Protein AF-W9NCJ4-F1 (afdb_monomer_lite)

Organism: NCBI:txid1080344

Structure (mmCIF, N/CA/C/O backbone):
data_AF-W9NCJ4-F1
#
_entry.id   AF-W9NCJ4-F1
#
loop_
_atom_site.group_PDB
_atom_site.id
_atom_site.type_symbol
_atom_site.label_atom_id
_atom_site.label_alt_id
_atom_site.label_comp_id
_atom_site.label_asym_id
_atom_site.label_entity_id
_atom_site.label_seq_id
_atom_site.pdbx_PDB_ins_code
_atom_site.Cartn_x
_atom_site.Cartn_y
_atom_site.Cartn_z
_atom_site.occupancy
_atom_site.B_iso_or_equiv
_atom_site.auth_seq_id
_atom_site.auth_comp_id
_atom_site.auth_asym_id
_atom_site.auth_atom_id
_atom_site.pdbx_PDB_model_num
ATOM 1 N N . MET A 1 1 ? -6.986 5.671 -9.611 1.00 91.19 1 MET A N 1
ATOM 2 C CA . MET A 1 1 ? -6.764 5.159 -8.240 1.00 91.19 1 MET A CA 1
ATOM 3 C C . MET A 1 1 ? -7.164 6.208 -7.200 1.00 91.19 1 MET A C 1
ATOM 5 O O . MET A 1 1 ? -6.647 7.322 -7.257 1.00 91.19 1 MET A O 1
ATOM 9 N N . ARG A 1 2 ? -8.056 5.858 -6.262 1.00 94.31 2 ARG A N 1
ATOM 10 C CA . ARG A 1 2 ? -8.426 6.680 -5.088 1.00 94.31 2 ARG A CA 1
ATOM 11 C C . ARG A 1 2 ? -7.344 6.576 -4.003 1.00 94.31 2 ARG A C 1
ATOM 13 O O . ARG A 1 2 ? -6.691 5.544 -3.899 1.00 94.31 2 ARG A O 1
ATOM 20 N N . ARG A 1 3 ? -7.142 7.638 -3.217 1.00 94.75 3 ARG A N 1
ATOM 21 C CA . ARG A 1 3 ? -6.154 7.695 -2.124 1.00 94.75 3 ARG A CA 1
ATOM 22 C C . ARG A 1 3 ? -6.766 8.377 -0.909 1.00 94.75 3 ARG A C 1
ATOM 24 O O . ARG A 1 3 ? -7.479 9.366 -1.076 1.00 94.75 3 ARG A O 1
ATOM 31 N N . ILE A 1 4 ? -6.466 7.866 0.276 1.00 95.75 4 ILE A N 1
ATOM 32 C CA . ILE A 1 4 ? -6.930 8.397 1.558 1.00 95.75 4 ILE A CA 1
ATOM 33 C C . ILE A 1 4 ? -5.695 8.695 2.404 1.00 95.75 4 ILE A C 1
ATOM 35 O O . ILE A 1 4 ? -4.923 7.794 2.728 1.00 95.75 4 ILE A O 1
ATOM 39 N N . THR A 1 5 ? -5.490 9.968 2.729 1.00 94.19 5 THR A N 1
ATOM 40 C CA . THR A 1 5 ? -4.378 10.409 3.576 1.00 94.19 5 THR A CA 1
ATOM 41 C C . THR A 1 5 ? -4.761 10.262 5.043 1.00 94.19 5 THR A C 1
ATOM 43 O O . THR A 1 5 ? -5.817 10.738 5.459 1.00 94.19 5 THR A O 1
ATOM 46 N N . ILE A 1 6 ? -3.899 9.625 5.831 1.00 94.00 6 ILE A N 1
ATOM 47 C CA . ILE A 1 6 ? -4.121 9.340 7.249 1.00 94.00 6 ILE A CA 1
ATOM 48 C C . ILE A 1 6 ? -2.960 9.937 8.045 1.00 94.00 6 ILE A C 1
ATOM 50 O O . ILE A 1 6 ? -1.805 9.543 7.879 1.00 94.00 6 ILE A O 1
ATOM 54 N N . ALA A 1 7 ? -3.270 10.902 8.909 1.00 92.00 7 ALA A N 1
ATOM 55 C CA . ALA A 1 7 ? -2.275 11.535 9.764 1.00 92.00 7 ALA A CA 1
ATOM 56 C C . ALA A 1 7 ? -1.672 10.525 10.752 1.00 92.00 7 ALA A C 1
ATOM 58 O O . ALA A 1 7 ? -2.379 9.683 11.305 1.00 92.00 7 ALA A O 1
ATOM 59 N N . LYS A 1 8 ? -0.362 10.636 10.985 1.00 87.38 8 LYS A N 1
ATOM 60 C CA . LYS A 1 8 ? 0.353 9.876 12.020 1.00 87.38 8 LYS A CA 1
ATOM 61 C C . LYS A 1 8 ? 0.320 10.611 13.374 1.00 87.38 8 LYS A C 1
ATOM 63 O O . LYS A 1 8 ? 0.275 11.844 13.375 1.00 87.38 8 LYS A O 1
ATOM 68 N N . PRO A 1 9 ? 0.453 9.899 14.512 1.00 88.00 9 PRO A N 1
ATOM 69 C CA . PRO A 1 9 ? 0.490 8.438 14.639 1.00 88.00 9 PRO A CA 1
ATOM 70 C C . PRO A 1 9 ? -0.909 7.824 14.491 1.00 88.00 9 PRO A C 1
ATOM 72 O O . PRO A 1 9 ? -1.903 8.464 14.816 1.00 88.00 9 PRO A O 1
ATOM 75 N N . CYS A 1 10 ? -0.975 6.587 14.006 1.00 89.50 10 CYS A N 1
ATOM 76 C CA . CYS A 1 10 ? -2.208 5.811 13.899 1.00 89.50 10 CYS A CA 1
ATOM 77 C C . CYS A 1 10 ? -1.870 4.342 14.179 1.00 89.50 10 CYS A C 1
ATOM 79 O O . CYS A 1 10 ? -0.817 3.867 13.749 1.00 89.50 10 CYS A O 1
ATOM 81 N N . SER A 1 11 ? -2.714 3.662 14.945 1.00 94.19 11 SER A N 1
ATOM 82 C CA . SER A 1 11 ? -2.573 2.240 15.272 1.00 94.19 11 SER A CA 1
ATOM 83 C C . SER A 1 11 ? -3.139 1.344 14.170 1.00 94.19 11 SER A C 1
ATOM 85 O O . SER A 1 11 ? -3.994 1.766 13.393 1.00 94.19 11 SER A O 1
ATOM 87 N N . ASP A 1 12 ? -2.703 0.084 14.127 1.00 95.44 12 ASP A N 1
ATOM 88 C CA . ASP A 1 12 ? -3.214 -0.889 13.155 1.00 95.44 12 ASP A CA 1
ATOM 89 C C . ASP A 1 12 ? -4.736 -1.085 13.276 1.00 95.44 12 ASP A C 1
ATOM 91 O O . ASP A 1 12 ? -5.422 -1.138 12.258 1.00 95.44 12 ASP A O 1
ATOM 95 N N . ASP A 1 13 ? -5.289 -1.089 14.493 1.00 95.44 13 ASP A N 1
ATOM 96 C CA . ASP A 1 13 ? -6.737 -1.208 14.714 1.00 95.44 13 ASP A CA 1
ATOM 97 C C . ASP A 1 13 ? -7.511 -0.012 14.131 1.00 95.44 13 ASP A C 1
ATOM 99 O O . ASP A 1 13 ? -8.554 -0.180 13.494 1.00 95.44 13 ASP A O 1
ATOM 103 N N . GLU A 1 14 ? -6.986 1.208 14.282 1.00 95.88 14 GLU A N 1
ATOM 104 C CA . GLU A 1 14 ? -7.577 2.407 13.675 1.00 95.88 14 GLU A CA 1
ATOM 105 C C . GLU A 1 14 ? -7.484 2.380 12.144 1.00 95.88 14 GLU A C 1
ATOM 107 O O . GLU A 1 14 ? -8.405 2.829 11.457 1.00 95.88 14 GLU A O 1
ATOM 112 N N . LEU A 1 15 ? -6.391 1.845 11.595 1.00 96.62 15 LEU A N 1
ATOM 113 C CA . LEU A 1 15 ? -6.211 1.671 10.155 1.00 96.62 15 LEU A CA 1
ATOM 114 C C . LEU A 1 15 ? -7.178 0.626 9.586 1.00 96.62 15 LEU A C 1
ATOM 116 O O . LEU A 1 15 ? -7.776 0.860 8.533 1.00 96.62 15 LEU A O 1
ATOM 120 N N . VAL A 1 16 ? -7.385 -0.487 10.291 1.00 96.94 16 VAL A N 1
ATOM 121 C CA . VAL A 1 16 ? -8.388 -1.501 9.939 1.00 96.94 16 VAL A CA 1
ATOM 122 C C . VAL A 1 16 ? -9.791 -0.900 9.982 1.00 96.94 16 VAL A C 1
ATOM 124 O O . VAL A 1 16 ? -10.551 -1.074 9.029 1.00 96.94 16 VAL A O 1
ATOM 127 N N . GLN A 1 17 ? -10.130 -0.139 11.025 1.00 96.06 17 GLN A N 1
ATOM 128 C CA . GLN A 1 17 ? -11.439 0.509 11.112 1.00 96.06 17 GLN A CA 1
ATOM 129 C C . GLN A 1 17 ? -11.651 1.513 9.970 1.00 96.06 17 GLN A C 1
ATOM 131 O O . GLN A 1 17 ? -12.679 1.469 9.300 1.00 96.06 17 GLN A O 1
ATOM 136 N N . LYS A 1 18 ? -10.650 2.349 9.663 1.00 96.25 18 LYS A N 1
ATOM 137 C CA . LYS A 1 18 ? -10.703 3.263 8.509 1.00 96.25 18 LYS A CA 1
ATOM 138 C C . LYS A 1 18 ? -10.870 2.522 7.187 1.00 96.25 18 LYS A C 1
ATOM 140 O O . LYS A 1 18 ? -11.611 2.983 6.327 1.00 96.25 18 LYS A O 1
ATOM 145 N N . CYS A 1 19 ? -10.210 1.378 7.021 1.00 96.88 19 CYS A N 1
ATOM 146 C CA . CYS A 1 19 ? -10.380 0.532 5.844 1.00 96.88 19 CYS A CA 1
ATOM 147 C C . CYS A 1 19 ? -11.838 0.082 5.695 1.00 96.88 19 CYS A C 1
ATOM 149 O O . CYS A 1 19 ? -12.400 0.212 4.603 1.00 96.88 19 CYS A O 1
ATOM 151 N N . LYS A 1 20 ? -12.476 -0.366 6.788 1.00 96.94 20 LYS A N 1
ATOM 152 C CA . LYS A 1 20 ? -13.898 -0.742 6.779 1.00 96.94 20 LYS A CA 1
ATOM 153 C C . LYS A 1 20 ? -14.782 0.434 6.385 1.00 96.94 20 LYS A C 1
ATOM 155 O O . LYS A 1 20 ? -15.600 0.302 5.478 1.00 96.94 20 LYS A O 1
ATOM 160 N N . ASP A 1 21 ? -14.573 1.589 7.010 1.00 96.25 21 ASP A N 1
ATOM 161 C CA . ASP A 1 21 ? -15.387 2.788 6.782 1.00 96.25 21 ASP A CA 1
ATOM 162 C C . ASP A 1 21 ? -15.281 3.291 5.329 1.00 96.25 21 ASP A C 1
ATOM 164 O O . ASP A 1 21 ? -16.271 3.699 4.723 1.00 96.25 21 ASP A O 1
ATOM 168 N N . GLU A 1 22 ? -14.081 3.238 4.746 1.00 95.94 22 GLU A N 1
ATOM 169 C CA . GLU A 1 22 ? -13.789 3.815 3.429 1.00 95.94 22 GLU A CA 1
ATOM 170 C C . GLU A 1 22 ? -14.111 2.890 2.251 1.00 95.94 22 GLU A C 1
ATOM 172 O O . GLU A 1 22 ? -14.317 3.369 1.127 1.00 95.94 22 GLU A O 1
ATOM 177 N N . THR A 1 23 ? -14.119 1.576 2.490 1.00 93.88 23 THR A N 1
ATOM 178 C CA . THR A 1 23 ? -14.361 0.555 1.457 1.00 93.88 23 THR A CA 1
ATOM 179 C C . THR A 1 23 ? -15.718 -0.130 1.585 1.00 93.88 23 THR A C 1
ATOM 181 O O . THR A 1 23 ? -16.196 -0.696 0.601 1.00 93.88 23 THR A O 1
ATOM 184 N N . GLY A 1 24 ? -16.337 -0.103 2.770 1.00 94.44 24 GLY A N 1
ATOM 185 C CA . GLY A 1 24 ? -17.545 -0.868 3.086 1.00 94.44 24 GLY A CA 1
ATOM 186 C C . GLY A 1 24 ? -17.336 -2.387 3.111 1.00 94.44 24 GLY A C 1
ATOM 187 O O . GLY A 1 24 ? -18.318 -3.129 3.117 1.00 94.44 24 GLY A O 1
ATOM 188 N N . LYS A 1 25 ? -16.082 -2.858 3.078 1.00 93.62 25 LYS A N 1
ATOM 189 C CA . LYS A 1 25 ? -15.714 -4.279 3.142 1.00 93.62 25 LYS A CA 1
ATOM 190 C C . LYS A 1 25 ? -15.272 -4.653 4.557 1.00 93.62 25 LYS A C 1
ATOM 192 O O . LYS A 1 25 ? -14.897 -3.792 5.351 1.00 93.62 25 LYS A O 1
ATOM 197 N N . GLU A 1 26 ? -15.280 -5.947 4.863 1.00 94.00 26 GLU A N 1
ATOM 198 C CA . GLU A 1 26 ? -14.575 -6.436 6.046 1.00 94.00 26 GLU A CA 1
ATOM 199 C C . GLU A 1 26 ? -13.067 -6.233 5.857 1.00 94.00 26 GLU A C 1
ATOM 201 O O . GLU A 1 26 ? -12.529 -6.566 4.809 1.00 94.00 26 GLU A O 1
ATOM 206 N N . CYS A 1 27 ? -12.414 -5.673 6.873 1.00 94.69 27 CYS A N 1
ATOM 207 C CA . CYS A 1 27 ? -10.963 -5.542 6.979 1.00 94.69 27 CYS A CA 1
ATOM 208 C C . CYS A 1 27 ? -10.554 -6.138 8.331 1.00 94.69 27 CYS A C 1
ATOM 210 O O . CYS A 1 27 ? -11.222 -5.891 9.338 1.00 94.69 27 CYS A O 1
ATOM 212 N N . SER A 1 28 ? -9.496 -6.936 8.389 1.00 89.06 28 SER A N 1
ATOM 213 C CA . SER A 1 28 ? -9.200 -7.738 9.585 1.00 89.06 28 SER A CA 1
ATOM 214 C C . SER A 1 28 ? -7.755 -7.639 10.046 1.00 89.06 28 SER A C 1
ATOM 216 O O . SER A 1 28 ? -7.503 -7.413 11.227 1.00 89.06 28 SER A O 1
ATOM 218 N N . VAL A 1 29 ? -6.807 -7.806 9.126 1.00 90.19 29 VAL A N 1
ATOM 219 C CA . VAL A 1 29 ? -5.382 -7.901 9.443 1.00 90.19 29 VAL A CA 1
ATOM 220 C C . VAL A 1 29 ? -4.593 -7.044 8.472 1.00 90.19 29 VAL A C 1
ATOM 222 O O . VAL A 1 29 ? -4.838 -7.080 7.266 1.00 90.19 29 VAL A O 1
ATOM 225 N N . ILE A 1 30 ? -3.616 -6.313 9.010 1.00 95.75 30 ILE A N 1
ATOM 226 C CA . ILE A 1 30 ? -2.598 -5.623 8.224 1.00 95.75 30 ILE A CA 1
ATOM 227 C C . ILE A 1 30 ? -1.339 -6.479 8.225 1.00 95.75 30 ILE A C 1
ATOM 229 O O . ILE A 1 30 ? -0.732 -6.734 9.266 1.00 95.75 30 ILE A O 1
ATOM 233 N N . LYS A 1 31 ? -0.930 -6.931 7.043 1.00 95.31 31 LYS A N 1
ATOM 234 C CA . LYS A 1 31 ? 0.342 -7.617 6.849 1.00 95.31 31 LYS A CA 1
ATOM 235 C C . LYS A 1 31 ? 1.384 -6.612 6.385 1.00 95.31 31 LYS A C 1
ATOM 237 O O . LYS A 1 31 ? 1.487 -6.298 5.201 1.00 95.31 31 LYS A O 1
ATOM 242 N N . TRP A 1 32 ? 2.157 -6.122 7.342 1.00 95.00 32 TRP A N 1
ATOM 243 C CA . TRP A 1 32 ? 3.271 -5.218 7.099 1.00 95.00 32 TRP A CA 1
ATOM 244 C C . TRP A 1 32 ? 4.478 -5.926 6.473 1.00 95.00 32 TRP A C 1
ATOM 246 O O . TRP A 1 32 ? 4.814 -7.061 6.817 1.00 95.00 32 TRP A O 1
ATOM 256 N N . SER A 1 33 ? 5.143 -5.241 5.547 1.00 93.19 33 SER A N 1
ATOM 257 C CA . SER A 1 33 ? 6.326 -5.729 4.841 1.00 93.19 33 SER A CA 1
ATOM 258 C C . SER A 1 33 ? 7.268 -4.584 4.460 1.00 93.19 33 SER A C 1
ATOM 260 O O . SER A 1 33 ? 6.862 -3.423 4.385 1.00 93.19 33 SER A O 1
ATOM 262 N N . TRP A 1 34 ? 8.529 -4.929 4.186 1.00 91.44 34 TRP A N 1
ATOM 263 C CA . TRP A 1 34 ? 9.560 -4.014 3.688 1.00 91.44 34 TRP A CA 1
ATOM 264 C C . TRP A 1 34 ? 10.040 -4.474 2.306 1.00 91.44 34 TRP A C 1
ATOM 266 O O . TRP A 1 34 ? 11.083 -5.130 2.217 1.00 91.44 34 TRP A O 1
ATOM 276 N N . PRO A 1 35 ? 9.278 -4.200 1.230 1.00 90.00 35 PRO A N 1
ATOM 277 C CA . PRO A 1 35 ? 9.668 -4.604 -0.115 1.00 90.00 35 PRO A CA 1
ATOM 278 C C . PRO A 1 35 ? 10.997 -3.964 -0.520 1.00 90.00 35 PRO A C 1
ATOM 280 O O . PRO A 1 35 ? 11.294 -2.823 -0.142 1.00 90.00 35 PRO A O 1
ATOM 283 N N . ARG A 1 36 ? 11.794 -4.693 -1.301 1.00 88.38 36 ARG A N 1
ATOM 284 C CA . ARG A 1 36 ? 13.032 -4.182 -1.897 1.00 88.38 36 ARG A CA 1
ATOM 285 C C . ARG A 1 36 ? 12.715 -3.278 -3.085 1.00 88.38 36 ARG A C 1
ATOM 287 O O . ARG A 1 36 ? 11.592 -3.218 -3.582 1.00 88.38 36 ARG A O 1
ATOM 294 N N . ASP A 1 37 ? 13.737 -2.559 -3.535 1.00 90.56 37 ASP A N 1
ATOM 295 C CA . ASP A 1 37 ? 13.632 -1.744 -4.739 1.00 90.56 37 ASP A CA 1
ATOM 296 C C . ASP A 1 37 ? 13.301 -2.620 -5.953 1.00 90.56 37 ASP A C 1
ATOM 298 O O . ASP A 1 37 ? 13.934 -3.658 -6.158 1.00 90.56 37 ASP A O 1
ATOM 302 N N . LEU A 1 38 ? 12.323 -2.177 -6.743 1.00 92.38 38 LEU A N 1
ATOM 303 C CA . LEU A 1 38 ? 11.760 -2.874 -7.900 1.00 92.38 38 LEU A CA 1
ATOM 304 C C . LEU A 1 38 ? 11.015 -4.179 -7.577 1.00 92.38 38 LEU A C 1
ATOM 306 O O . LEU A 1 38 ? 10.662 -4.901 -8.510 1.00 92.38 38 LEU A O 1
ATOM 310 N N . ASP A 1 39 ? 10.728 -4.476 -6.303 1.00 93.31 39 ASP A N 1
ATOM 311 C CA . ASP A 1 39 ? 9.842 -5.593 -5.970 1.00 93.31 39 ASP A CA 1
ATOM 312 C C . ASP A 1 39 ? 8.428 -5.282 -6.496 1.00 93.31 39 ASP A C 1
ATOM 314 O O . ASP A 1 39 ? 7.819 -4.256 -6.168 1.00 93.31 39 ASP A O 1
ATOM 318 N N . GLU A 1 40 ? 7.919 -6.184 -7.334 1.00 93.69 40 GLU A N 1
ATOM 319 C CA . GLU A 1 40 ? 6.544 -6.188 -7.822 1.00 93.69 40 GLU A CA 1
ATOM 320 C C . GLU A 1 40 ? 5.688 -7.094 -6.936 1.00 93.69 40 GLU A C 1
ATOM 322 O O . GLU A 1 40 ? 6.110 -8.172 -6.517 1.00 93.69 40 GLU A O 1
ATOM 327 N N . SER A 1 41 ? 4.480 -6.637 -6.637 1.00 95.12 41 SER A N 1
ATOM 328 C CA . SER A 1 41 ? 3.462 -7.377 -5.907 1.00 95.12 41 SER A CA 1
ATOM 329 C C . SER A 1 41 ? 2.216 -7.494 -6.774 1.00 95.12 41 SER A C 1
ATOM 331 O O . SER A 1 41 ? 1.720 -6.496 -7.304 1.00 95.12 41 SER A O 1
ATOM 333 N N . ASP A 1 42 ? 1.721 -8.724 -6.884 1.00 94.56 42 ASP A N 1
ATOM 334 C CA . ASP A 1 42 ? 0.471 -9.097 -7.546 1.00 94.56 42 ASP A CA 1
ATOM 335 C C . ASP A 1 42 ? -0.456 -9.714 -6.486 1.00 94.56 42 ASP A C 1
ATOM 337 O O . ASP A 1 42 ? -0.391 -10.921 -6.225 1.00 94.56 42 ASP A O 1
ATOM 341 N N . PRO A 1 43 ? -1.203 -8.877 -5.744 1.00 91.12 43 PRO A N 1
ATOM 342 C CA . PRO A 1 43 ? -2.029 -9.343 -4.642 1.00 91.12 43 PRO A CA 1
ATOM 343 C C . PRO A 1 43 ? -3.231 -10.133 -5.157 1.00 91.12 43 PRO A C 1
ATOM 345 O O . PRO A 1 43 ? -3.863 -9.751 -6.139 1.00 91.12 43 PRO A O 1
ATOM 348 N N . ASP A 1 44 ? -3.592 -11.202 -4.450 1.00 89.56 44 ASP A N 1
ATOM 349 C CA . ASP A 1 44 ? -4.810 -11.955 -4.748 1.00 89.56 44 ASP A CA 1
ATOM 350 C C . ASP A 1 44 ? -6.100 -11.159 -4.433 1.00 89.56 44 ASP A C 1
ATOM 352 O O . ASP A 1 44 ? -6.081 -10.086 -3.824 1.00 89.56 44 ASP A O 1
ATOM 356 N N . ASP A 1 45 ? -7.244 -11.729 -4.817 1.00 89.94 45 ASP A N 1
ATOM 357 C CA . ASP A 1 45 ? -8.570 -11.102 -4.722 1.00 89.94 45 ASP A CA 1
ATOM 358 C C . ASP A 1 45 ? -9.065 -10.817 -3.294 1.00 89.94 45 ASP A C 1
ATOM 360 O O . ASP A 1 45 ? -10.096 -10.164 -3.118 1.00 89.94 45 ASP A O 1
ATOM 364 N N . THR A 1 46 ? -8.358 -11.288 -2.265 1.00 92.44 46 THR A N 1
ATOM 365 C CA . THR A 1 46 ? -8.688 -10.976 -0.867 1.00 92.44 46 THR A CA 1
ATOM 366 C C . THR A 1 46 ? -8.104 -9.643 -0.403 1.00 92.44 46 THR A C 1
ATOM 368 O O . THR A 1 46 ? -8.420 -9.199 0.696 1.00 92.44 46 THR A O 1
ATOM 371 N N . LEU A 1 47 ? -7.258 -8.980 -1.201 1.00 95.62 47 LEU A N 1
ATOM 372 C CA . LEU A 1 47 ? -6.739 -7.663 -0.841 1.00 95.62 47 LEU A CA 1
ATOM 373 C C . LEU A 1 47 ? -7.839 -6.592 -0.914 1.00 95.62 47 LEU A C 1
ATOM 375 O O . LEU A 1 47 ? -8.450 -6.356 -1.957 1.00 95.62 47 LEU A O 1
ATOM 379 N N . VAL A 1 48 ? -8.053 -5.893 0.201 1.00 97.12 48 VAL A N 1
ATOM 380 C CA . VAL A 1 48 ? -9.035 -4.806 0.313 1.00 97.12 48 VAL A CA 1
ATOM 381 C C . VAL A 1 48 ? -8.389 -3.441 0.123 1.00 97.12 48 VAL A C 1
ATOM 383 O O . VAL A 1 48 ? -8.969 -2.569 -0.528 1.00 97.12 48 VAL A O 1
ATOM 386 N N . ALA A 1 49 ? -7.195 -3.243 0.677 1.00 97.62 49 ALA A N 1
ATOM 387 C CA . ALA A 1 49 ? -6.435 -2.009 0.549 1.00 97.62 49 ALA A CA 1
ATOM 388 C C . ALA A 1 49 ? -4.940 -2.262 0.762 1.00 97.62 49 ALA A C 1
ATOM 390 O O . ALA A 1 49 ? -4.557 -3.199 1.461 1.00 97.62 49 ALA A O 1
ATOM 391 N N . ILE A 1 50 ? -4.099 -1.376 0.230 1.00 97.06 50 ILE A N 1
ATOM 392 C CA . ILE A 1 50 ? -2.721 -1.226 0.713 1.00 97.06 50 ILE A CA 1
ATOM 393 C C . ILE A 1 50 ? -2.586 0.065 1.508 1.00 97.06 50 ILE A C 1
ATOM 395 O O . ILE A 1 50 ? -3.209 1.079 1.190 1.00 97.06 50 ILE A O 1
ATOM 399 N N . ILE A 1 51 ? -1.742 0.035 2.527 1.00 96.25 51 ILE A N 1
ATOM 400 C CA . ILE A 1 51 ? -1.342 1.192 3.315 1.00 96.25 51 ILE A CA 1
ATOM 401 C C . ILE A 1 51 ? 0.140 1.404 3.075 1.00 96.25 51 ILE A C 1
ATOM 403 O O . ILE A 1 51 ? 0.959 0.518 3.305 1.00 96.25 51 ILE A O 1
ATOM 407 N N . VAL A 1 52 ? 0.482 2.588 2.592 1.00 94.88 52 VAL A N 1
ATOM 408 C CA . VAL A 1 52 ? 1.858 2.969 2.315 1.00 94.88 52 VAL A CA 1
ATOM 409 C C . VAL A 1 52 ? 2.337 3.878 3.433 1.00 94.88 52 VAL A C 1
ATOM 411 O O . VAL A 1 52 ? 1.820 4.983 3.623 1.00 94.88 52 VAL A O 1
ATOM 414 N N . ASP A 1 53 ? 3.345 3.398 4.146 1.00 91.94 53 ASP A N 1
ATOM 415 C CA . ASP A 1 53 ? 4.122 4.149 5.110 1.00 91.94 53 ASP A CA 1
ATOM 416 C C . ASP A 1 53 ? 5.474 4.514 4.483 1.00 91.94 53 ASP A C 1
ATOM 418 O O . ASP A 1 53 ? 6.394 3.700 4.354 1.00 91.94 53 ASP A O 1
ATOM 422 N N . LEU A 1 54 ? 5.559 5.760 4.015 1.00 83.94 54 LEU A N 1
ATOM 423 C CA . LEU A 1 54 ? 6.782 6.297 3.439 1.00 83.94 54 LEU A CA 1
ATOM 424 C C . LEU A 1 54 ? 7.630 6.950 4.524 1.00 83.94 54 LEU A C 1
ATOM 426 O O . LEU A 1 54 ? 7.187 7.864 5.225 1.00 83.94 54 LEU A O 1
ATOM 430 N N . ASP A 1 55 ? 8.887 6.527 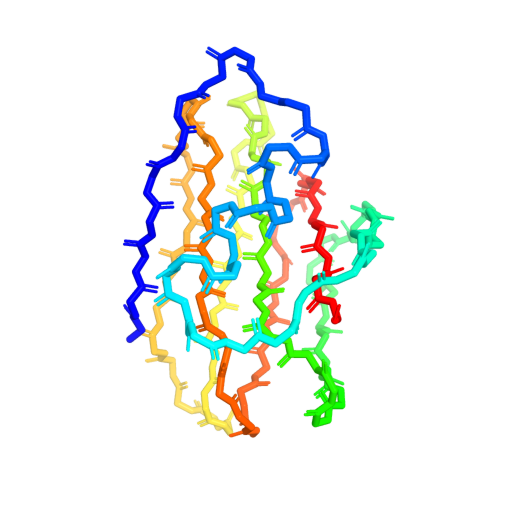4.589 1.00 72.75 55 ASP A N 1
ATOM 431 C CA . ASP A 1 55 ? 9.924 7.280 5.274 1.00 72.75 55 ASP A CA 1
ATOM 432 C C . ASP A 1 55 ? 10.370 8.446 4.374 1.00 72.75 55 ASP A C 1
ATOM 434 O O . ASP A 1 55 ? 10.716 8.272 3.201 1.00 72.75 55 ASP A O 1
ATOM 438 N N . GLN A 1 56 ? 10.367 9.663 4.919 1.00 70.31 56 GLN A N 1
ATOM 439 C CA . GLN A 1 56 ? 10.837 10.846 4.199 1.00 70.31 56 GLN A CA 1
ATOM 440 C C . GLN A 1 56 ? 12.324 10.763 3.840 1.00 70.31 56 GLN A C 1
ATOM 442 O O . GLN A 1 56 ? 12.753 11.384 2.865 1.00 70.31 56 GLN A O 1
ATOM 447 N N . SER A 1 57 ? 13.106 9.998 4.603 1.00 72.25 57 SER A N 1
ATOM 448 C CA . SER A 1 57 ? 14.547 9.852 4.403 1.00 72.25 57 SER A CA 1
ATOM 449 C C . SER A 1 57 ? 14.898 8.980 3.192 1.00 72.25 57 SER A C 1
ATOM 451 O O . SER A 1 57 ? 15.922 9.204 2.545 1.00 72.25 57 SER A O 1
ATOM 453 N N . THR A 1 58 ? 14.035 8.026 2.827 1.00 73.75 58 THR A N 1
ATOM 454 C CA . THR A 1 58 ? 14.336 7.031 1.784 1.00 73.75 58 THR A CA 1
ATOM 455 C C . THR A 1 58 ? 13.969 7.504 0.381 1.00 73.75 58 THR A C 1
ATOM 457 O O . THR A 1 58 ? 14.421 6.920 -0.605 1.00 73.75 58 THR A O 1
ATOM 460 N N . GLN A 1 59 ? 13.165 8.571 0.267 1.00 81.88 59 GLN A N 1
ATOM 461 C CA . GLN A 1 59 ? 12.559 9.020 -0.992 1.00 81.88 59 GLN A CA 1
ATOM 462 C C . GLN A 1 59 ? 11.812 7.889 -1.727 1.00 81.88 59 GLN A C 1
ATOM 464 O O . GLN A 1 59 ? 11.809 7.856 -2.962 1.00 81.88 59 GLN A O 1
ATOM 469 N N . GLY A 1 60 ? 11.228 6.953 -0.972 1.00 88.44 60 GLY A N 1
ATOM 470 C CA . GLY A 1 60 ? 10.513 5.805 -1.518 1.00 88.44 60 GLY A CA 1
ATOM 471 C C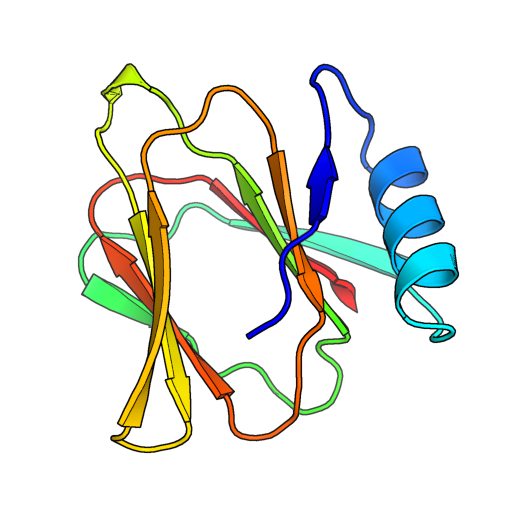 . GLY A 1 60 ? 9.217 6.177 -2.234 1.00 88.44 60 GLY A C 1
ATOM 472 O O . GLY A 1 60 ? 8.649 7.262 -2.040 1.00 88.44 60 GLY A O 1
ATOM 473 N N . SER A 1 61 ? 8.744 5.267 -3.083 1.00 92.69 61 SER A N 1
ATOM 474 C CA . SER A 1 61 ? 7.440 5.402 -3.732 1.00 92.69 61 SER A CA 1
ATOM 475 C C . SER A 1 61 ? 6.833 4.052 -4.091 1.00 92.69 61 SER A C 1
ATOM 477 O O . SER A 1 61 ? 7.542 3.086 -4.351 1.00 92.69 61 SER A O 1
ATOM 479 N N . VAL A 1 62 ? 5.508 4.016 -4.165 1.00 95.06 62 VAL A N 1
ATOM 480 C CA . VAL A 1 62 ? 4.732 2.881 -4.664 1.00 95.06 62 VAL A CA 1
ATOM 481 C C . VAL A 1 62 ? 4.033 3.311 -5.944 1.00 95.06 62 VAL A C 1
ATOM 483 O O . VAL A 1 62 ? 3.332 4.326 -5.965 1.00 95.06 62 VAL A O 1
ATOM 486 N N . ARG A 1 63 ? 4.230 2.555 -7.022 1.00 96.06 63 ARG A N 1
ATOM 487 C CA . ARG A 1 63 ? 3.519 2.723 -8.297 1.00 96.06 63 ARG A CA 1
ATOM 488 C C . ARG A 1 63 ? 2.486 1.628 -8.437 1.00 96.06 63 ARG A C 1
ATOM 490 O O . ARG A 1 63 ? 2.783 0.489 -8.115 1.00 96.06 63 ARG A O 1
ATOM 497 N N . VAL A 1 64 ? 1.311 1.972 -8.938 1.00 97.50 64 VAL A N 1
ATOM 498 C CA . VAL A 1 64 ? 0.188 1.047 -9.086 1.00 97.50 64 VAL A CA 1
ATOM 499 C C . VAL A 1 64 ? -0.198 0.962 -10.554 1.00 97.50 64 VAL A C 1
ATOM 501 O O . VAL A 1 64 ? -0.262 1.985 -11.250 1.00 97.50 64 VAL A O 1
ATOM 504 N N . TYR A 1 65 ? -0.450 -0.258 -11.012 1.00 97.44 65 TYR A N 1
ATOM 505 C CA . TYR A 1 65 ? -0.735 -0.594 -12.398 1.00 97.44 65 TYR A CA 1
ATOM 506 C C . TYR A 1 65 ? -2.020 -1.409 -12.507 1.00 97.44 65 TYR A C 1
ATOM 508 O O . TYR A 1 65 ? -2.399 -2.108 -11.575 1.00 97.44 65 TYR A O 1
ATOM 516 N N . LYS A 1 66 ? -2.673 -1.338 -13.667 1.00 95.62 66 LYS A N 1
ATOM 517 C CA . LYS A 1 66 ? -3.757 -2.236 -14.079 1.00 95.62 66 LYS A CA 1
ATOM 518 C C . LYS A 1 66 ? -3.304 -2.967 -15.338 1.00 95.62 66 LYS A C 1
ATOM 520 O O . LYS A 1 66 ? -3.248 -2.384 -16.424 1.00 95.62 66 LYS A O 1
ATOM 525 N N . GLY A 1 67 ? -2.902 -4.228 -15.196 1.00 92.12 67 GLY A N 1
ATOM 526 C CA . GLY A 1 67 ? -2.133 -4.910 -16.240 1.00 92.12 67 GLY A CA 1
ATOM 527 C C . GLY A 1 67 ? -0.840 -4.143 -16.551 1.00 92.12 67 GLY A C 1
ATOM 528 O O . GLY A 1 67 ? 0.012 -3.989 -15.688 1.00 92.12 67 GLY A O 1
ATOM 529 N N . LYS A 1 68 ? -0.693 -3.626 -17.779 1.00 92.06 68 LYS A N 1
ATOM 530 C CA . LYS A 1 68 ? 0.478 -2.814 -18.185 1.00 92.06 68 LYS A CA 1
ATOM 531 C C . LYS A 1 68 ? 0.269 -1.302 -18.047 1.00 92.06 68 LYS A C 1
ATOM 533 O O . LYS A 1 68 ? 1.187 -0.532 -18.322 1.00 92.06 68 LYS A O 1
ATOM 538 N N . GLU A 1 69 ? -0.933 -0.861 -17.688 1.00 96.38 69 GLU A N 1
ATOM 539 C CA . GLU A 1 69 ? -1.278 0.557 -17.608 1.00 96.38 69 GLU A CA 1
ATOM 540 C C . GLU A 1 69 ? -0.882 1.134 -16.247 1.00 96.38 69 GLU A C 1
ATOM 542 O O . GLU A 1 69 ? -1.273 0.607 -15.211 1.00 96.38 69 GLU A O 1
ATOM 547 N N . PHE A 1 70 ? -0.138 2.240 -16.235 1.00 96.62 70 PHE A N 1
ATOM 548 C CA . PHE A 1 70 ? 0.156 2.985 -15.010 1.00 96.62 70 PHE A CA 1
ATOM 549 C C . PHE A 1 70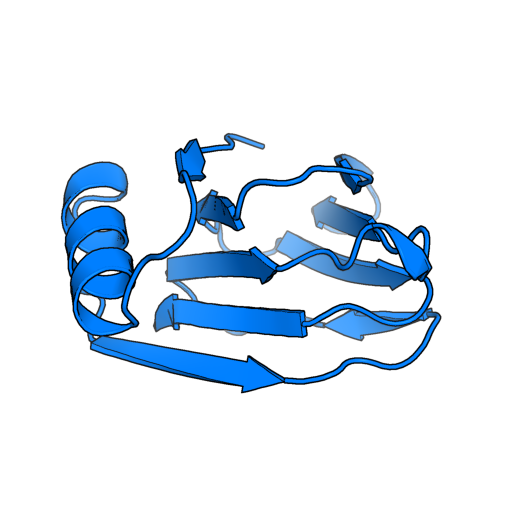 ? -1.064 3.801 -14.568 1.00 96.62 70 PHE A C 1
ATOM 551 O O . PHE A 1 70 ? -1.509 4.687 -15.297 1.00 96.62 70 PHE A O 1
ATOM 558 N N . ILE A 1 71 ? -1.565 3.554 -13.354 1.00 97.06 71 ILE A N 1
ATOM 559 C CA . ILE A 1 71 ? -2.791 4.194 -12.838 1.00 97.06 71 ILE A CA 1
ATOM 560 C C . ILE A 1 71 ? -2.561 5.073 -11.601 1.00 97.06 71 ILE A C 1
ATOM 562 O O . ILE A 1 71 ? -3.485 5.743 -11.118 1.00 97.06 71 ILE A O 1
ATOM 566 N N . GLY A 1 72 ? -1.327 5.121 -11.093 1.00 95.81 72 GLY A N 1
ATOM 567 C CA . GLY A 1 72 ? -0.881 6.189 -10.206 1.00 95.81 72 GLY A CA 1
ATOM 568 C C . GLY A 1 72 ? 0.312 5.839 -9.323 1.00 95.81 72 GLY A C 1
ATOM 569 O O . GLY A 1 72 ? 0.874 4.751 -9.380 1.00 95.81 72 GLY A O 1
ATOM 570 N N . LEU A 1 73 ? 0.697 6.805 -8.491 1.00 94.69 73 LEU A N 1
ATOM 571 C CA . LEU A 1 73 ? 1.881 6.746 -7.641 1.00 94.69 73 LEU A CA 1
ATOM 572 C C . LEU A 1 73 ? 1.609 7.395 -6.285 1.00 94.69 73 LEU A C 1
ATOM 574 O O . LEU A 1 73 ? 1.000 8.464 -6.228 1.00 94.69 73 LEU A O 1
ATOM 578 N N . VAL A 1 74 ? 2.133 6.796 -5.222 1.00 93.00 74 VAL A N 1
ATOM 579 C CA . VAL A 1 74 ? 2.275 7.408 -3.898 1.00 93.00 74 VAL A CA 1
ATOM 580 C C . VAL A 1 74 ? 3.760 7.564 -3.604 1.00 93.00 74 VAL A C 1
ATOM 582 O O . VAL A 1 74 ? 4.510 6.599 -3.673 1.00 93.00 74 VAL A O 1
ATOM 585 N N . GLY A 1 75 ? 4.195 8.784 -3.306 1.00 88.44 75 GLY A N 1
ATOM 586 C CA . GLY A 1 75 ? 5.592 9.114 -3.037 1.00 88.44 75 GLY A CA 1
ATOM 587 C C . GLY A 1 75 ? 5.688 10.329 -2.120 1.00 88.4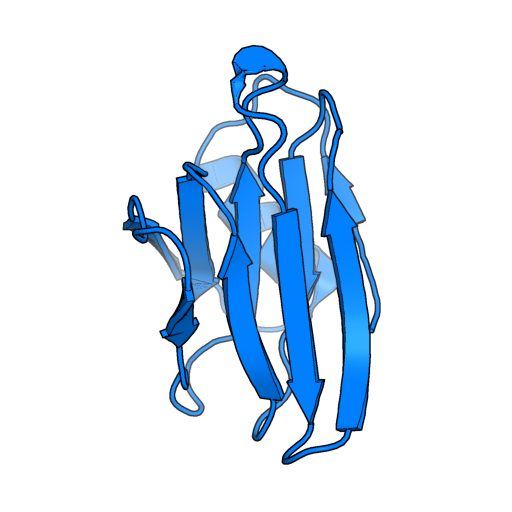4 75 GLY A C 1
ATOM 588 O O . GLY A 1 75 ? 4.790 11.167 -2.137 1.00 88.44 75 GLY A O 1
ATOM 589 N N . GLN A 1 76 ? 6.770 10.403 -1.341 1.00 77.75 76 GLN A N 1
ATOM 590 C CA . GLN A 1 76 ? 7.173 11.553 -0.516 1.00 77.75 76 GLN A CA 1
ATOM 591 C C . GLN A 1 76 ? 6.027 12.232 0.261 1.00 77.75 76 GLN A C 1
ATOM 593 O O . GLN A 1 76 ? 5.645 13.366 -0.022 1.00 77.75 76 GLN A O 1
ATOM 598 N N . THR A 1 77 ? 5.500 11.557 1.283 1.00 84.50 77 THR A N 1
ATOM 599 C CA . THR A 1 77 ? 4.541 12.148 2.230 1.00 84.50 77 THR A CA 1
ATOM 600 C C . THR A 1 77 ? 4.969 11.897 3.676 1.00 84.50 77 THR A C 1
ATOM 602 O O . THR A 1 77 ? 5.717 10.965 3.952 1.00 84.50 77 THR A O 1
ATOM 605 N N . LYS A 1 78 ? 4.529 12.761 4.600 1.00 84.25 78 LYS A N 1
ATOM 606 C CA . LYS A 1 78 ? 4.671 12.558 6.055 1.00 84.25 78 LYS A CA 1
ATOM 607 C C . LYS A 1 78 ? 3.599 11.627 6.629 1.00 84.25 78 LYS A C 1
ATOM 609 O O . LYS A 1 78 ? 3.801 11.025 7.680 1.00 84.25 78 LYS A O 1
ATOM 614 N N . ASP A 1 79 ? 2.468 11.551 5.942 1.00 91.00 79 ASP A N 1
ATOM 615 C CA . ASP A 1 79 ? 1.270 10.844 6.370 1.00 91.00 79 ASP A CA 1
ATOM 616 C C . ASP A 1 79 ? 1.268 9.411 5.822 1.00 91.00 79 ASP A C 1
ATOM 618 O O . ASP A 1 79 ? 1.965 9.103 4.854 1.00 91.00 79 ASP A O 1
ATOM 622 N N . LEU A 1 80 ? 0.463 8.537 6.421 1.00 93.56 80 LEU A N 1
ATOM 623 C CA . LEU A 1 80 ? 0.136 7.247 5.818 1.00 93.56 80 LEU A CA 1
ATOM 624 C C . LEU A 1 80 ? -0.820 7.469 4.644 1.00 93.56 80 LEU A C 1
ATOM 626 O O . LEU A 1 80 ? -1.647 8.385 4.664 1.00 93.56 80 LEU A O 1
ATOM 630 N N . VAL A 1 81 ? -0.739 6.619 3.624 1.00 95.62 81 VAL A N 1
ATOM 631 C CA . VAL A 1 81 ? -1.683 6.656 2.500 1.00 95.62 81 VAL A CA 1
ATOM 632 C C . VAL A 1 81 ? -2.322 5.297 2.328 1.00 95.62 81 VAL A C 1
ATOM 634 O O . VAL A 1 81 ? -1.645 4.329 2.000 1.00 95.62 81 VAL A O 1
ATOM 637 N N . MET A 1 82 ? -3.637 5.246 2.498 1.00 97.06 82 MET A N 1
ATOM 638 C CA . MET A 1 82 ? -4.440 4.077 2.179 1.00 97.06 82 MET A CA 1
ATOM 639 C C . MET A 1 82 ? -4.943 4.169 0.739 1.00 97.06 82 MET A C 1
ATOM 641 O O . MET A 1 82 ? -5.472 5.196 0.297 1.00 97.06 82 MET A O 1
ATOM 645 N N . ILE A 1 83 ? -4.785 3.077 0.007 1.00 97.12 83 ILE A N 1
ATOM 646 C CA . ILE A 1 83 ? -5.282 2.889 -1.349 1.00 97.12 83 ILE A CA 1
ATOM 647 C C . ILE A 1 83 ? -6.276 1.726 -1.300 1.00 97.12 83 ILE A C 1
ATOM 649 O O . ILE A 1 83 ? -5.838 0.580 -1.188 1.00 97.12 83 ILE A O 1
ATOM 653 N N . PRO A 1 84 ? -7.592 1.991 -1.394 1.00 96.62 84 PRO A N 1
ATOM 654 C CA . PRO A 1 84 ? -8.578 0.949 -1.652 1.00 96.62 84 PRO A CA 1
ATOM 655 C C . PRO A 1 84 ? -8.204 0.179 -2.917 1.00 96.62 84 PRO A C 1
ATOM 657 O O . PRO A 1 84 ? -7.868 0.794 -3.934 1.00 96.62 84 PRO A O 1
ATOM 660 N N . TRP A 1 85 ? -8.242 -1.146 -2.835 1.00 96.19 85 TRP A N 1
ATOM 661 C CA . TRP A 1 85 ? -7.755 -2.032 -3.880 1.00 96.19 85 TRP A CA 1
ATOM 662 C C . TRP A 1 85 ? -8.884 -2.557 -4.765 1.00 96.19 85 TRP A C 1
ATOM 664 O O . TRP A 1 85 ? -10.001 -2.822 -4.306 1.00 96.19 85 TRP A O 1
ATOM 674 N N . GLU A 1 86 ? -8.568 -2.735 -6.044 1.00 94.12 86 GLU A N 1
ATOM 675 C CA . GLU A 1 86 ? -9.424 -3.406 -7.018 1.00 94.12 86 GLU A CA 1
ATOM 676 C C . GLU A 1 86 ? -8.677 -4.603 -7.616 1.00 94.12 86 GLU A C 1
ATOM 678 O O . GLU A 1 86 ? -7.478 -4.530 -7.887 1.00 94.12 86 GLU A O 1
ATOM 683 N N . THR A 1 87 ? -9.400 -5.698 -7.858 1.00 92.31 87 THR A N 1
ATOM 684 C CA . THR A 1 87 ? -8.867 -6.903 -8.508 1.00 92.31 87 THR A CA 1
ATOM 685 C C . THR A 1 87 ? -8.183 -6.579 -9.840 1.00 92.31 87 THR A C 1
ATOM 687 O O . THR A 1 87 ? -8.687 -5.798 -10.655 1.00 92.31 87 THR A O 1
ATOM 690 N N . GLY A 1 88 ? -7.042 -7.230 -10.077 1.00 92.06 88 GLY A N 1
ATOM 691 C CA . GLY A 1 88 ? -6.239 -7.071 -11.291 1.00 92.06 88 GLY A CA 1
ATOM 692 C C . GLY A 1 88 ? -5.332 -5.839 -11.290 1.00 92.06 88 GLY A C 1
ATOM 693 O O . GLY A 1 88 ? -4.756 -5.505 -12.331 1.00 92.06 88 GLY A O 1
ATOM 694 N N . TRP A 1 89 ? -5.223 -5.140 -10.157 1.00 96.62 89 TRP A N 1
ATOM 695 C CA . TRP A 1 89 ? -4.171 -4.155 -9.944 1.00 96.62 89 TRP A CA 1
ATOM 696 C C . TRP A 1 89 ? -2.913 -4.838 -9.405 1.00 96.62 89 TRP A C 1
ATOM 698 O O . TRP A 1 89 ? -3.006 -5.734 -8.570 1.00 96.62 89 TRP A O 1
ATOM 708 N N . THR A 1 90 ? -1.746 -4.356 -9.826 1.00 97.06 90 THR A N 1
ATOM 709 C CA . THR A 1 90 ? -0.440 -4.705 -9.247 1.00 97.06 90 THR A CA 1
ATOM 710 C C . THR A 1 90 ? 0.227 -3.446 -8.707 1.00 97.06 90 THR A C 1
ATOM 712 O O . THR A 1 90 ? -0.117 -2.324 -9.103 1.00 97.06 90 THR A O 1
ATOM 715 N N . TYR A 1 91 ? 1.186 -3.591 -7.796 1.00 96.62 91 TYR A N 1
ATOM 716 C CA . TYR A 1 91 ? 2.038 -2.471 -7.408 1.00 96.62 91 TYR A CA 1
ATOM 717 C C . TYR A 1 91 ? 3.512 -2.827 -7.415 1.00 96.62 91 TYR A C 1
ATOM 719 O O . TYR A 1 91 ? 3.909 -3.968 -7.220 1.00 96.62 91 TYR A O 1
ATOM 727 N N . MET A 1 92 ? 4.331 -1.805 -7.624 1.00 95.88 92 MET A N 1
ATOM 728 C CA . MET A 1 92 ? 5.777 -1.900 -7.592 1.00 95.88 92 MET A CA 1
ATOM 729 C C . MET A 1 92 ? 6.339 -0.874 -6.624 1.00 95.88 92 MET A C 1
ATOM 731 O O . MET A 1 92 ? 5.965 0.306 -6.633 1.00 95.88 92 MET A O 1
ATOM 735 N N . CYS A 1 93 ? 7.254 -1.353 -5.803 1.00 93.88 93 CYS A N 1
ATOM 736 C CA . CYS A 1 93 ? 7.930 -0.602 -4.770 1.00 93.88 93 CYS A CA 1
ATOM 737 C C . CYS A 1 93 ? 9.267 -0.061 -5.283 1.00 93.88 93 CYS A C 1
ATOM 739 O O . CYS A 1 93 ? 10.006 -0.763 -5.966 1.00 93.88 93 CYS A O 1
ATOM 741 N N . PHE A 1 94 ? 9.577 1.196 -4.971 1.00 91.81 94 PHE A N 1
ATOM 742 C CA . PHE A 1 94 ? 10.815 1.855 -5.386 1.00 91.81 94 PHE A CA 1
ATOM 743 C C . PHE A 1 94 ? 11.531 2.439 -4.180 1.00 91.81 94 PHE A C 1
ATOM 745 O O . PHE A 1 94 ? 10.988 3.318 -3.508 1.00 91.81 94 PHE A O 1
ATOM 752 N N . LYS A 1 95 ? 12.791 2.040 -3.994 1.00 88.50 95 LYS A N 1
ATOM 753 C CA . LYS A 1 95 ? 13.591 2.242 -2.776 1.00 88.50 95 LYS A CA 1
ATOM 754 C C . LYS A 1 95 ? 12.926 1.571 -1.564 1.00 88.50 95 LYS A C 1
ATOM 756 O O . LYS A 1 95 ? 12.094 0.685 -1.725 1.00 88.50 95 LYS A O 1
ATOM 761 N N . GLN A 1 96 ? 13.359 1.905 -0.349 1.00 83.62 96 GLN A N 1
ATOM 762 C CA . GLN A 1 96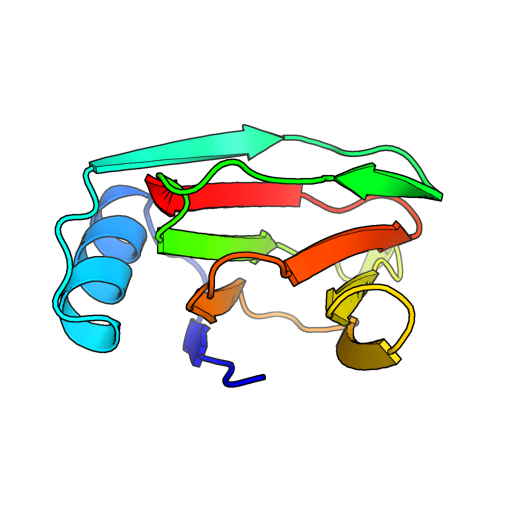 ? 12.835 1.293 0.871 1.00 83.62 96 GLN A CA 1
ATOM 763 C C . GLN A 1 96 ? 11.584 2.035 1.360 1.00 83.62 96 GLN A C 1
ATOM 765 O O . GLN A 1 96 ? 11.620 3.242 1.605 1.00 83.62 96 GLN A O 1
ATO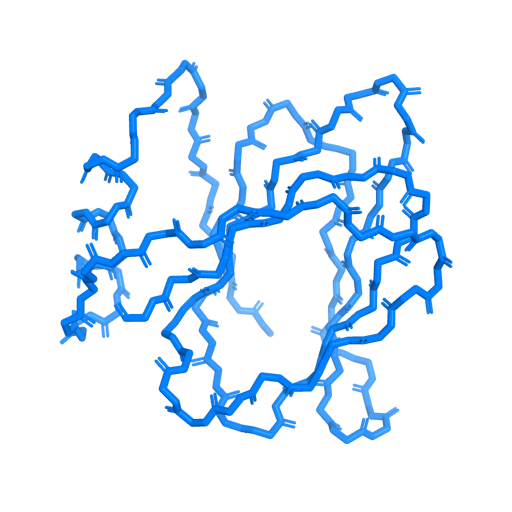M 770 N N . GLN A 1 97 ? 10.494 1.297 1.541 1.00 87.12 97 GLN A N 1
ATOM 771 C CA . GLN A 1 97 ? 9.233 1.756 2.125 1.00 87.12 97 GLN A CA 1
ATOM 772 C C . GLN A 1 97 ? 8.597 0.626 2.924 1.00 87.12 97 GLN A C 1
ATOM 774 O O . GLN A 1 97 ? 8.912 -0.547 2.709 1.00 87.12 97 GLN A O 1
ATOM 779 N N . HIS A 1 98 ? 7.676 0.994 3.801 1.00 91.50 98 HIS A N 1
ATOM 780 C CA . HIS A 1 98 ? 6.903 0.059 4.592 1.00 91.50 98 HIS A CA 1
ATOM 781 C C . HIS A 1 98 ? 5.483 -0.014 4.018 1.00 91.50 98 HIS A C 1
ATOM 783 O O . HIS A 1 98 ? 4.813 1.006 3.857 1.00 91.50 98 HIS A O 1
ATOM 789 N N . VAL A 1 99 ? 5.046 -1.209 3.619 1.00 94.38 99 VAL A N 1
ATOM 790 C CA . VAL A 1 99 ? 3.737 -1.417 2.978 1.00 94.38 99 VAL A CA 1
ATOM 791 C C . VAL A 1 99 ? 2.948 -2.445 3.770 1.00 94.38 99 VAL A C 1
ATOM 793 O O . VAL A 1 99 ? 3.444 -3.539 4.038 1.00 94.38 99 VAL A O 1
ATOM 796 N N . GLY A 1 100 ? 1.728 -2.074 4.144 1.00 95.62 100 GLY A N 1
ATOM 797 C CA . GLY A 1 100 ? 0.767 -2.922 4.832 1.00 95.62 100 GLY A CA 1
ATOM 798 C C . GLY A 1 100 ? -0.335 -3.356 3.880 1.00 95.62 100 GLY A C 1
ATOM 799 O O . GLY A 1 100 ? -1.056 -2.518 3.347 1.00 95.62 100 GLY A O 1
ATOM 800 N N . GLU A 1 101 ? -0.484 -4.657 3.669 1.00 96.44 101 GLU A N 1
ATOM 801 C CA . GLU A 1 101 ? -1.623 -5.217 2.940 1.00 96.44 101 GLU A CA 1
ATOM 802 C C . GLU A 1 101 ? -2.778 -5.494 3.901 1.00 96.44 101 GLU A C 1
ATOM 804 O O . GLU A 1 101 ? -2.594 -6.217 4.881 1.00 96.44 101 GLU A O 1
ATOM 809 N N . VAL A 1 102 ? -3.963 -4.953 3.615 1.00 96.75 102 VAL A N 1
ATOM 810 C CA . VAL A 1 102 ? -5.172 -5.160 4.423 1.00 96.75 102 VAL A CA 1
ATOM 811 C C . VAL A 1 102 ? -6.096 -6.159 3.736 1.00 96.75 102 VAL A C 1
ATOM 813 O O . VAL A 1 102 ? -6.456 -5.960 2.572 1.00 96.75 102 VAL A O 1
ATOM 816 N N . ARG A 1 103 ? -6.473 -7.216 4.461 1.00 93.44 103 ARG A N 1
ATOM 817 C CA . ARG A 1 103 ? -7.363 -8.296 4.003 1.00 93.44 103 ARG A CA 1
ATOM 818 C C . ARG A 1 103 ? -8.703 -8.276 4.729 1.00 93.44 103 ARG A C 1
ATOM 820 O O . ARG A 1 103 ? -8.706 -7.999 5.958 1.00 93.44 103 ARG A O 1
#

Foldseek 3Di:
DDKDWAADDDDPVRVQVVLCVVQVDHWDDWDKDKDAAFDKFQDDPPFQKKKWADDLVFQKKKWKAQQPHTPDMDTRDNTIMIDGDDHRMMMTIHTTIMMITID

Sequence (103 aa):
MRRITIAKPCSDDELVQKCKDETGKECSVIKWSWPRDLDESDPDDTLVAIIVDLDQSTQGSVRVYKGKEFIGLVGQTKDLVMIPWETGWTYMCFKQQHVGEVR

pLDDT: mean 92.44, std 5.52, range [70.31, 97.62]

Radius of gyration: 12.47 Å; chains: 1; bounding box: 32×24×34 Å

Secondary structure (DSSP, 8-state):
---EEEPSS--HHHHHHHHHHHHSS----EEEE-PPTT-EE---TT--EEEEE--TTTT-EEEEEETTEEEEEEES-SSEEEEE--TTEEEEEESS-EEEEE-